Protein AF-A0A6N3IZ40-F1 (afdb_monomer)

pLDDT: mean 94.8, std 5.26, range [60.81, 98.62]

Sequence (106 aa):
AELGMPERMVWRQPFPGPGLAIRIIGDVTAERLEILRKADFVLQDEIRNAGLYRELWQSFAVLPAIHSVGVMGDARTYAYPVVIRAVTSDDAMTADWARLPYDLLE

Radius of gyration: 15.95 Å; Cα contacts (8 Å, |Δi|>4): 131; chains: 1; bounding box: 40×36×38 Å

Mean predicted aligned error: 3.82 Å

Structure (mmCIF, N/CA/C/O backbone):
data_AF-A0A6N3IZ40-F1
#
_entry.id   AF-A0A6N3IZ40-F1
#
loop_
_atom_site.group_PDB
_atom_site.id
_atom_site.type_symbol
_atom_site.label_atom_id
_atom_site.label_alt_id
_atom_site.label_comp_id
_atom_site.label_asym_id
_atom_site.label_entity_id
_atom_site.label_seq_id
_atom_site.pdbx_PDB_ins_code
_atom_site.Cartn_x
_atom_site.Cartn_y
_atom_site.Cartn_z
_atom_site.occupancy
_atom_site.B_iso_or_equiv
_atom_site.auth_seq_id
_atom_site.auth_comp_id
_atom_site.auth_asym_id
_atom_site.auth_atom_id
_atom_site.pdbx_PDB_model_num
ATOM 1 N N . ALA A 1 1 ? -23.040 9.979 9.441 1.00 60.81 1 ALA A N 1
ATOM 2 C CA . ALA A 1 1 ? -24.199 9.658 8.577 1.00 60.81 1 ALA A CA 1
ATOM 3 C C . ALA A 1 1 ? -25.182 10.828 8.434 1.00 60.81 1 ALA A C 1
ATOM 5 O O . ALA A 1 1 ? -25.958 10.831 7.491 1.00 60.81 1 ALA A O 1
ATOM 6 N N . GLU A 1 2 ? -25.119 11.844 9.303 1.00 78.88 2 GLU A N 1
ATOM 7 C CA . GLU A 1 2 ? -26.063 12.976 9.335 1.00 78.88 2 GLU A CA 1
ATOM 8 C C . GLU A 1 2 ? -26.094 13.833 8.057 1.00 78.88 2 GLU A C 1
ATOM 10 O O . GLU A 1 2 ? -27.138 14.366 7.706 1.00 78.88 2 GLU A O 1
ATOM 15 N N . LEU A 1 3 ? -24.979 13.916 7.321 1.00 90.12 3 LEU A N 1
ATOM 16 C CA . LEU A 1 3 ? -24.881 14.667 6.059 1.00 90.12 3 LEU A CA 1
ATOM 17 C C . LEU A 1 3 ? -25.093 13.800 4.801 1.00 90.12 3 LEU A C 1
ATOM 19 O O . LEU A 1 3 ? -24.754 14.224 3.701 1.00 90.12 3 LEU A O 1
ATOM 23 N N . GLY A 1 4 ? -25.571 12.557 4.942 1.00 91.88 4 GLY A N 1
ATOM 24 C CA . GLY A 1 4 ? -25.809 11.654 3.803 1.00 91.88 4 GLY A CA 1
ATOM 25 C C . GLY A 1 4 ? -24.546 11.185 3.065 1.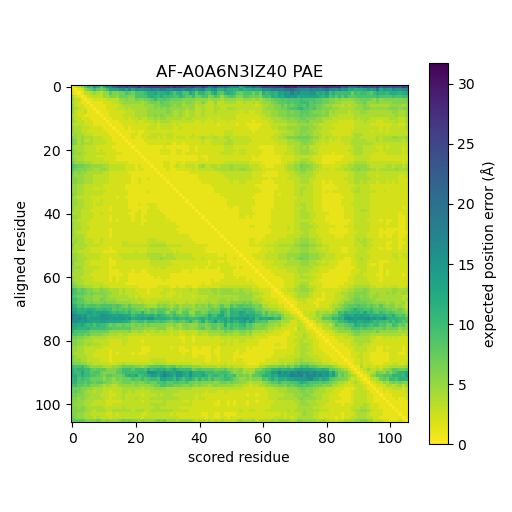00 91.88 4 GLY A C 1
ATOM 26 O O . GLY A 1 4 ? -24.635 10.630 1.972 1.00 91.88 4 GLY A O 1
ATOM 27 N N . MET A 1 5 ? -23.356 11.395 3.638 1.00 93.62 5 MET A N 1
ATOM 28 C CA . MET A 1 5 ? -22.105 10.950 3.026 1.00 93.62 5 MET A CA 1
ATOM 29 C C . MET A 1 5 ? -21.966 9.419 3.064 1.00 93.62 5 MET A C 1
ATOM 31 O O . MET A 1 5 ? -22.177 8.821 4.124 1.00 93.62 5 MET A O 1
ATOM 35 N N . PRO A 1 6 ? -21.528 8.788 1.957 1.00 91.81 6 PRO A N 1
ATOM 36 C CA . PRO A 1 6 ? -21.152 7.381 1.926 1.00 91.81 6 PRO A CA 1
ATOM 37 C C . PRO A 1 6 ? -20.173 7.007 3.040 1.00 91.81 6 PRO A C 1
ATOM 39 O O . PRO A 1 6 ? -19.117 7.627 3.189 1.00 91.81 6 PRO A O 1
ATOM 42 N N . GLU A 1 7 ? -20.490 5.939 3.767 1.00 89.50 7 GLU A N 1
ATOM 43 C CA . GLU A 1 7 ? -19.710 5.458 4.911 1.00 89.50 7 GLU A CA 1
ATOM 44 C C . GLU A 1 7 ? -18.231 5.236 4.563 1.00 89.50 7 GLU A C 1
ATOM 46 O O . GLU A 1 7 ? -17.342 5.687 5.283 1.00 89.50 7 GLU A O 1
ATOM 51 N N . ARG A 1 8 ? -17.962 4.650 3.390 1.00 88.00 8 ARG A N 1
ATOM 52 C CA . ARG A 1 8 ? -16.603 4.411 2.877 1.00 88.00 8 ARG A CA 1
ATOM 53 C C . ARG A 1 8 ? -15.742 5.670 2.734 1.00 88.00 8 ARG A C 1
ATOM 55 O O . ARG A 1 8 ? -14.521 5.564 2.711 1.00 88.00 8 ARG A O 1
ATOM 62 N N . MET A 1 9 ? -16.359 6.843 2.571 1.00 89.62 9 MET A N 1
ATOM 63 C CA . MET A 1 9 ? -15.631 8.114 2.507 1.00 89.62 9 MET A CA 1
ATOM 64 C C . MET A 1 9 ? -15.380 8.681 3.897 1.00 89.62 9 MET A C 1
ATOM 66 O O . MET A 1 9 ? -14.299 9.208 4.137 1.00 89.62 9 MET A O 1
ATOM 70 N N . VAL A 1 10 ? -16.354 8.548 4.800 1.00 91.88 10 VAL A N 1
ATOM 71 C CA . VAL A 1 10 ? -16.236 9.004 6.193 1.00 91.88 10 VAL A CA 1
ATOM 72 C C . VAL A 1 10 ? -15.127 8.240 6.916 1.00 91.88 10 VAL A C 1
ATOM 74 O O . VAL A 1 10 ? -14.315 8.850 7.600 1.00 91.88 10 VAL A O 1
ATOM 77 N N . TRP A 1 11 ? -15.050 6.925 6.708 1.00 91.06 11 TRP A N 1
ATOM 78 C CA . TRP A 1 11 ? -14.058 6.048 7.338 1.00 91.06 11 TRP A CA 1
ATOM 79 C C . TRP A 1 11 ? -12.856 5.744 6.446 1.00 91.06 11 TRP A C 1
ATOM 81 O O . TRP A 1 11 ? -12.196 4.720 6.612 1.00 91.06 11 TRP A O 1
ATOM 91 N N . ARG A 1 12 ? -12.578 6.581 5.442 1.00 94.38 12 ARG A N 1
ATOM 92 C CA . ARG A 1 12 ? -11.430 6.341 4.569 1.00 94.38 12 ARG A CA 1
ATOM 93 C C . ARG A 1 12 ? -10.134 6.503 5.366 1.00 94.38 12 ARG A C 1
ATOM 95 O O . ARG A 1 12 ? -9.965 7.511 6.046 1.00 94.38 12 ARG A O 1
ATOM 102 N N . GLN A 1 13 ? -9.203 5.559 5.214 1.00 95.75 13 GLN A N 1
ATOM 103 C CA . GLN A 1 13 ? -7.863 5.692 5.782 1.00 95.75 13 GLN A CA 1
ATOM 104 C C . GLN A 1 13 ? -7.191 6.986 5.275 1.00 95.75 13 GLN A C 1
ATOM 106 O O . GLN A 1 13 ? -7.434 7.398 4.129 1.00 95.75 13 GLN A O 1
ATOM 111 N N . PRO A 1 14 ? -6.344 7.641 6.090 1.00 94.38 14 PRO A N 1
ATOM 112 C CA . PRO A 1 14 ? -5.644 8.850 5.678 1.00 94.38 14 PRO A CA 1
ATOM 113 C C . PRO A 1 14 ? -4.824 8.615 4.406 1.00 94.38 14 PRO A C 1
ATOM 115 O O . PRO A 1 14 ? -4.085 7.633 4.296 1.00 94.38 14 PRO A O 1
ATOM 118 N N . PHE A 1 15 ? -4.928 9.542 3.454 1.00 96.25 15 PHE A N 1
ATOM 119 C CA . PHE A 1 15 ? -4.184 9.499 2.198 1.00 96.25 15 PHE A CA 1
ATOM 120 C C . PHE A 1 15 ? -3.310 10.756 2.070 1.00 96.25 15 PHE A C 1
ATOM 122 O O . PHE A 1 15 ? -3.817 11.860 2.277 1.00 96.25 15 PHE A O 1
ATOM 129 N N . PRO A 1 16 ? -2.008 10.618 1.766 1.00 95.69 16 PRO A N 1
ATOM 130 C CA . PRO A 1 16 ? -1.068 11.737 1.763 1.00 95.69 16 PRO A CA 1
ATOM 131 C C . PRO A 1 16 ? -1.354 12.727 0.625 1.00 95.69 16 PRO A C 1
ATOM 133 O O . PRO A 1 16 ? -1.785 12.328 -0.453 1.00 95.69 16 PRO A O 1
ATOM 136 N N . GLY A 1 17 ? -1.036 14.011 0.832 1.00 97.3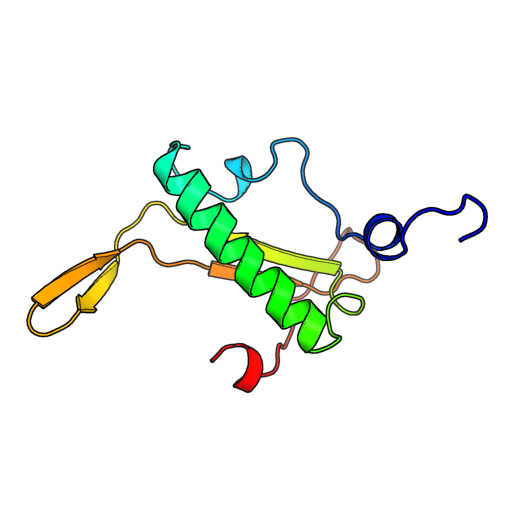1 17 GLY A N 1
ATOM 137 C CA . GLY A 1 17 ? -1.230 15.072 -0.169 1.00 97.31 17 GLY A CA 1
ATOM 138 C C . GLY A 1 17 ? -0.546 14.795 -1.521 1.00 97.31 17 GLY A C 1
ATOM 139 O O . GLY A 1 17 ? -1.220 14.839 -2.546 1.00 97.31 17 GLY A O 1
ATOM 140 N N . PRO A 1 18 ? 0.750 14.419 -1.552 1.00 96.75 18 PRO A N 1
ATOM 141 C CA . PRO A 1 18 ? 1.432 13.994 -2.784 1.00 96.75 18 PRO A CA 1
ATOM 142 C C . PRO A 1 18 ? 0.936 12.657 -3.374 1.00 96.75 18 PRO A C 1
ATOM 144 O O . PRO A 1 18 ? 1.399 12.223 -4.430 1.00 96.75 18 PRO A O 1
ATOM 147 N N . GLY A 1 19 ? 0.029 11.968 -2.683 1.00 96.88 19 GLY A N 1
ATOM 148 C CA . GLY A 1 19 ? -0.581 10.718 -3.110 1.00 96.88 19 GLY A CA 1
ATOM 149 C C . GLY A 1 19 ? 0.400 9.569 -3.317 1.00 96.88 19 GLY A C 1
ATOM 150 O O . GLY A 1 19 ? 1.267 9.307 -2.484 1.00 96.88 19 GLY A O 1
ATOM 151 N N . LEU A 1 20 ? 0.244 8.855 -4.435 1.00 97.56 20 LEU A N 1
ATOM 152 C CA . LEU A 1 20 ? 1.049 7.670 -4.751 1.00 97.56 20 LEU A CA 1
ATOM 153 C C . LEU A 1 20 ? 2.531 7.989 -4.991 1.00 97.56 20 LEU A C 1
ATOM 155 O O . LEU A 1 20 ? 3.358 7.089 -4.887 1.00 97.56 20 LEU A O 1
ATOM 159 N N . ALA A 1 21 ? 2.884 9.247 -5.275 1.00 97.75 21 ALA A N 1
ATOM 160 C CA . ALA A 1 21 ? 4.260 9.633 -5.578 1.00 97.75 21 ALA A CA 1
ATOM 161 C C . ALA A 1 21 ? 5.223 9.299 -4.428 1.00 97.75 21 ALA A C 1
ATOM 163 O O . ALA A 1 21 ? 6.305 8.778 -4.668 1.00 97.75 21 ALA A O 1
ATOM 164 N N . ILE A 1 22 ? 4.805 9.507 -3.173 1.00 97.62 22 ILE A N 1
ATOM 165 C CA . ILE A 1 22 ? 5.639 9.205 -1.994 1.00 97.62 22 ILE A CA 1
ATOM 166 C C . ILE A 1 22 ? 5.665 7.716 -1.622 1.00 97.62 22 ILE A C 1
ATOM 168 O O . ILE A 1 22 ? 6.345 7.322 -0.679 1.00 97.62 22 ILE A O 1
ATOM 172 N N . ARG A 1 23 ? 4.890 6.888 -2.326 1.00 98.44 23 ARG A N 1
ATOM 173 C CA . ARG A 1 23 ? 4.857 5.430 -2.163 1.00 98.44 23 ARG A CA 1
ATOM 174 C C . ARG A 1 23 ? 5.701 4.721 -3.229 1.00 98.44 23 ARG A C 1
ATOM 176 O O . ARG A 1 23 ? 5.743 3.495 -3.251 1.00 98.44 23 ARG A O 1
ATOM 183 N N . ILE A 1 24 ? 6.377 5.470 -4.100 1.00 98.50 24 ILE A N 1
ATOM 184 C CA . ILE A 1 24 ? 7.381 4.952 -5.030 1.00 98.50 24 ILE A CA 1
ATOM 185 C C . ILE A 1 24 ? 8.755 5.312 -4.467 1.00 98.50 24 ILE A C 1
ATOM 187 O O . ILE A 1 24 ? 9.035 6.482 -4.216 1.00 98.50 24 ILE A O 1
ATOM 191 N N . ILE A 1 25 ? 9.616 4.314 -4.262 1.00 98.00 25 ILE A N 1
ATOM 192 C CA . ILE A 1 25 ? 10.997 4.552 -3.825 1.00 98.00 25 ILE A CA 1
ATOM 193 C C . ILE A 1 25 ? 11.881 4.610 -5.066 1.00 98.00 25 ILE A C 1
ATOM 195 O O . ILE A 1 25 ? 12.277 3.573 -5.595 1.00 98.00 25 ILE A O 1
ATOM 199 N N . GLY A 1 26 ? 12.142 5.826 -5.544 1.00 96.31 26 GLY A N 1
ATOM 200 C CA . GLY A 1 26 ? 12.870 6.116 -6.781 1.00 96.31 26 GLY A CA 1
ATOM 201 C C . GLY A 1 26 ? 12.077 7.057 -7.688 1.00 96.31 26 GLY A C 1
ATOM 202 O O . GLY A 1 26 ? 11.138 7.712 -7.238 1.00 96.31 26 GLY A O 1
ATOM 203 N N . ASP A 1 27 ? 12.439 7.115 -8.972 1.00 97.31 27 ASP A N 1
ATOM 204 C CA . ASP A 1 27 ? 11.774 8.020 -9.916 1.00 97.31 27 ASP A CA 1
ATOM 205 C C . ASP A 1 27 ? 10.295 7.675 -10.111 1.00 97.31 27 ASP A C 1
ATOM 207 O O . ASP A 1 27 ? 9.923 6.518 -10.350 1.00 97.31 27 ASP A O 1
ATOM 211 N N . VAL A 1 28 ? 9.460 8.710 -10.071 1.00 98.19 28 VAL A N 1
ATOM 212 C CA . VAL A 1 28 ? 8.021 8.612 -10.310 1.00 98.19 28 VAL A CA 1
ATOM 213 C C . VAL A 1 28 ? 7.766 8.667 -11.814 1.00 98.19 28 VAL A C 1
ATOM 215 O O . VAL A 1 28 ? 7.886 9.717 -12.441 1.00 98.19 28 VAL A O 1
ATOM 218 N N . THR A 1 29 ? 7.386 7.530 -12.395 1.00 98.38 29 THR A N 1
ATOM 219 C CA . THR A 1 29 ? 7.004 7.417 -13.810 1.00 98.38 29 THR A CA 1
ATOM 220 C C . THR A 1 29 ? 5.537 7.014 -13.943 1.00 98.38 29 THR A C 1
ATOM 222 O O . THR A 1 29 ? 4.954 6.433 -13.024 1.00 98.38 29 THR A O 1
ATOM 225 N N . ALA A 1 30 ? 4.924 7.297 -15.097 1.00 98.31 30 ALA A N 1
ATOM 226 C CA . ALA A 1 30 ? 3.538 6.907 -15.371 1.00 98.31 30 ALA A CA 1
ATOM 227 C C . ALA A 1 30 ? 3.327 5.385 -15.260 1.00 98.31 30 ALA A C 1
ATOM 229 O O . ALA A 1 30 ? 2.333 4.937 -14.694 1.00 98.31 30 ALA A O 1
ATOM 230 N N . GLU A 1 31 ? 4.298 4.602 -15.733 1.00 97.69 31 GLU A N 1
ATOM 231 C CA . GLU A 1 31 ? 4.302 3.140 -15.638 1.00 97.69 31 GLU A CA 1
ATOM 232 C C . GLU A 1 31 ? 4.295 2.662 -14.180 1.00 97.69 31 GLU A C 1
ATOM 234 O O . GLU A 1 31 ? 3.430 1.883 -13.780 1.00 97.69 31 GLU A O 1
ATOM 239 N N . ARG A 1 32 ? 5.212 3.176 -13.352 1.00 98.19 32 ARG A N 1
ATOM 240 C CA . ARG A 1 32 ? 5.304 2.808 -11.931 1.00 98.19 32 ARG A CA 1
ATOM 241 C C . ARG A 1 32 ? 4.063 3.222 -11.150 1.00 98.19 32 ARG A C 1
ATOM 243 O O . ARG A 1 32 ? 3.607 2.477 -10.288 1.00 98.19 32 ARG A O 1
ATOM 250 N N . LEU A 1 33 ? 3.485 4.379 -11.475 1.00 98.38 33 LEU A N 1
ATOM 251 C CA . LEU A 1 33 ? 2.216 4.819 -10.897 1.00 98.38 33 LEU A CA 1
ATOM 252 C C . LEU A 1 33 ? 1.068 3.873 -11.250 1.00 98.38 33 LEU A C 1
ATOM 254 O O . LEU A 1 33 ? 0.221 3.621 -10.399 1.00 98.38 33 LEU A O 1
ATOM 258 N N . GLU A 1 34 ? 1.026 3.355 -12.477 1.00 98.31 34 GLU A N 1
ATOM 259 C CA . GLU A 1 34 ? -0.002 2.403 -12.898 1.00 98.31 34 GLU A CA 1
ATOM 260 C C . GLU A 1 34 ? 0.142 1.051 -12.198 1.00 98.31 34 GLU A C 1
ATOM 262 O O . GLU A 1 34 ? -0.844 0.519 -11.689 1.00 98.31 34 GLU A O 1
ATOM 267 N N . ILE A 1 35 ? 1.368 0.531 -12.094 1.00 98.00 35 ILE A N 1
ATOM 268 C CA . ILE A 1 35 ? 1.660 -0.700 -11.345 1.00 98.00 35 ILE A CA 1
ATOM 269 C C . ILE A 1 35 ? 1.2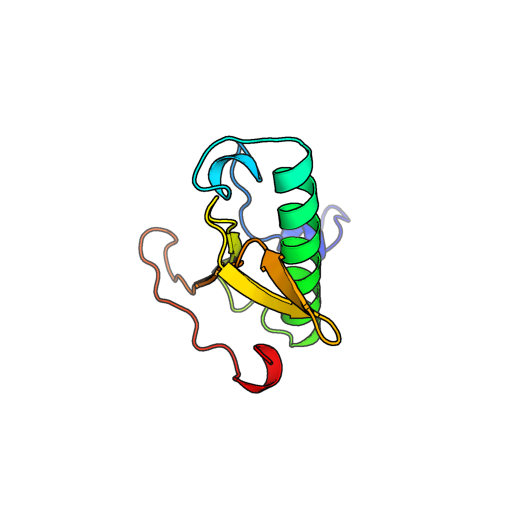32 -0.541 -9.885 1.00 98.00 35 ILE A C 1
ATOM 271 O O . ILE A 1 35 ? 0.462 -1.348 -9.364 1.00 98.00 35 ILE A O 1
ATOM 275 N N . LEU A 1 36 ? 1.683 0.535 -9.236 1.00 98.50 36 LEU A N 1
ATOM 276 C CA . LEU A 1 36 ? 1.377 0.791 -7.836 1.00 98.50 36 LEU A CA 1
ATOM 277 C C . LEU A 1 36 ? -0.125 0.994 -7.603 1.00 98.50 36 LEU A C 1
ATOM 279 O O . LEU A 1 36 ? -0.654 0.496 -6.617 1.00 98.50 36 LEU A O 1
ATOM 283 N N . ARG A 1 37 ? -0.831 1.686 -8.506 1.00 98.56 37 ARG A N 1
ATOM 284 C CA . ARG A 1 37 ? -2.283 1.889 -8.402 1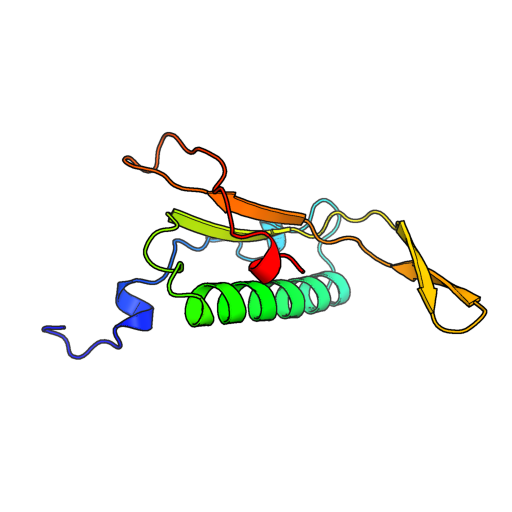.00 98.56 37 ARG A CA 1
ATOM 285 C C . ARG A 1 37 ? -3.045 0.567 -8.430 1.00 98.56 37 ARG A C 1
ATOM 287 O O . ARG A 1 37 ? -3.972 0.401 -7.644 1.00 98.56 37 ARG A O 1
ATOM 294 N N . LYS A 1 38 ? -2.655 -0.364 -9.306 1.00 98.56 38 LYS A N 1
ATOM 295 C CA . LYS A 1 38 ? -3.261 -1.703 -9.370 1.00 98.56 38 LYS A CA 1
ATOM 296 C C . LYS A 1 38 ? -2.975 -2.508 -8.106 1.00 98.56 38 LYS A C 1
ATOM 298 O O . LYS A 1 38 ? -3.897 -3.087 -7.545 1.00 98.56 38 LYS A O 1
ATOM 303 N N . ALA A 1 39 ? -1.727 -2.500 -7.640 1.00 98.38 39 ALA A N 1
ATOM 304 C CA . ALA A 1 39 ? -1.344 -3.209 -6.423 1.00 98.38 39 ALA A CA 1
ATOM 305 C C . ALA A 1 39 ? -2.068 -2.661 -5.180 1.00 98.38 39 ALA A C 1
ATOM 307 O O . ALA A 1 39 ? -2.595 -3.432 -4.382 1.00 98.38 39 ALA A O 1
ATOM 308 N N . ASP A 1 40 ? -2.145 -1.332 -5.040 1.00 98.31 40 ASP A N 1
ATOM 309 C CA . ASP A 1 40 ? -2.867 -0.684 -3.941 1.00 98.31 40 ASP A CA 1
ATOM 310 C C . ASP A 1 40 ? -4.364 -1.004 -4.019 1.00 98.31 40 ASP A C 1
ATOM 312 O O . ASP A 1 40 ? -4.965 -1.302 -2.997 1.00 98.31 40 ASP A O 1
ATOM 316 N N . PHE A 1 41 ? -4.961 -1.021 -5.217 1.00 98.25 41 PHE A N 1
ATOM 317 C CA . PHE A 1 41 ? -6.363 -1.407 -5.389 1.00 98.25 41 PHE A CA 1
ATOM 318 C C . PHE A 1 41 ? -6.643 -2.823 -4.874 1.00 98.25 41 PHE A C 1
ATOM 320 O O . PHE A 1 41 ? -7.557 -2.979 -4.069 1.00 98.25 41 PHE A O 1
ATOM 327 N N . VAL A 1 42 ? -5.843 -3.818 -5.280 1.00 98.44 42 VAL A N 1
ATOM 328 C CA . VAL A 1 42 ? -6.008 -5.215 -4.835 1.00 98.44 42 VAL A CA 1
ATOM 329 C C . VAL A 1 42 ? -5.883 -5.313 -3.318 1.00 98.44 42 VAL A C 1
ATOM 331 O O . VAL A 1 42 ? -6.804 -5.783 -2.663 1.00 98.44 42 VAL A O 1
ATOM 334 N N . LEU A 1 43 ? -4.805 -4.775 -2.738 1.00 98.31 43 LEU A N 1
ATOM 335 C CA . LEU A 1 43 ? -4.613 -4.787 -1.286 1.00 98.31 43 LEU A CA 1
ATOM 336 C C . LEU A 1 43 ? -5.804 -4.159 -0.549 1.00 98.31 43 LEU A C 1
ATOM 338 O O . LEU A 1 43 ? -6.273 -4.674 0.460 1.00 98.31 43 LEU A O 1
ATOM 342 N N . GLN A 1 44 ? -6.279 -3.015 -1.034 1.00 97.62 44 GLN A N 1
ATOM 343 C CA . GLN A 1 44 ? -7.387 -2.296 -0.421 1.00 97.62 44 GLN A CA 1
ATOM 344 C C . GLN A 1 44 ? -8.718 -3.044 -0.538 1.00 97.62 44 GLN A C 1
ATOM 346 O O . GLN A 1 44 ? -9.568 -2.884 0.339 1.00 97.62 44 GLN A O 1
ATOM 351 N N . ASP A 1 45 ? -8.929 -3.799 -1.612 1.00 97.75 45 ASP A N 1
ATOM 352 C CA . ASP A 1 45 ? -10.121 -4.625 -1.792 1.00 97.75 45 ASP A CA 1
ATOM 353 C C . ASP A 1 45 ? -10.094 -5.829 -0.844 1.00 97.75 45 ASP A C 1
ATOM 355 O O . ASP A 1 45 ? -11.007 -5.986 -0.036 1.00 97.75 45 ASP A O 1
ATOM 359 N N . GLU A 1 46 ? -8.985 -6.571 -0.813 1.00 98.38 46 GLU A N 1
ATOM 360 C CA . GLU A 1 46 ? -8.829 -7.748 0.049 1.00 98.38 46 GLU A CA 1
ATOM 361 C C . GLU A 1 46 ? -8.929 -7.403 1.540 1.00 98.38 46 GLU A C 1
ATOM 363 O O . GLU A 1 46 ? -9.637 -8.061 2.300 1.00 98.38 46 GLU A O 1
ATOM 368 N N . ILE A 1 47 ? -8.324 -6.293 1.974 1.00 98.12 47 ILE A N 1
ATOM 369 C CA . ILE A 1 47 ? -8.434 -5.813 3.363 1.00 98.12 47 ILE A CA 1
ATOM 370 C C . ILE A 1 47 ? -9.884 -5.463 3.738 1.00 98.12 47 ILE A C 1
ATOM 372 O O . ILE A 1 47 ? -10.282 -5.620 4.897 1.00 98.12 47 ILE A O 1
ATOM 376 N N . ARG A 1 48 ? -10.691 -4.972 2.787 1.00 96.56 48 ARG A N 1
ATOM 377 C CA . ARG A 1 48 ? -12.120 -4.704 3.022 1.00 96.56 48 ARG A CA 1
ATOM 378 C C . ARG A 1 48 ? -12.929 -5.990 3.050 1.00 96.56 48 ARG A C 1
ATOM 380 O O . ARG A 1 48 ? -13.767 -6.126 3.938 1.00 96.56 48 ARG A O 1
ATOM 387 N N . ASN A 1 49 ? -12.656 -6.915 2.136 1.00 97.19 49 ASN A N 1
ATOM 388 C CA . ASN A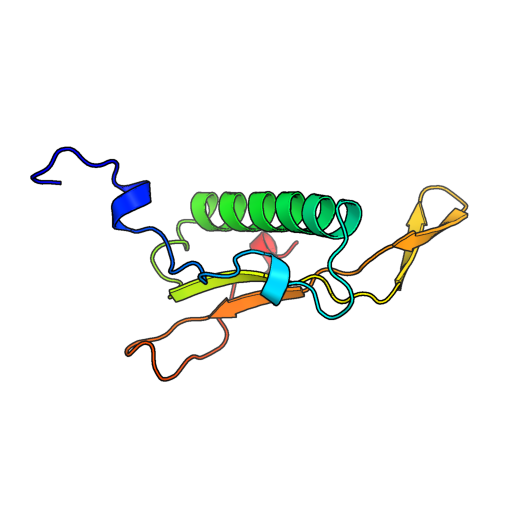 1 49 ? -13.316 -8.217 2.074 1.00 97.19 49 ASN A CA 1
ATOM 389 C C . ASN A 1 49 ? -13.043 -9.041 3.344 1.00 97.19 49 ASN A C 1
ATOM 391 O O . ASN A 1 49 ? -13.948 -9.692 3.859 1.00 97.19 49 ASN A O 1
ATOM 395 N N . ALA A 1 50 ? -11.843 -8.915 3.917 1.00 97.44 50 ALA A N 1
ATOM 396 C CA . ALA A 1 50 ? -11.467 -9.509 5.198 1.00 97.44 50 ALA A CA 1
ATOM 397 C C . ALA A 1 50 ? -12.051 -8.789 6.432 1.00 97.44 50 ALA A C 1
ATOM 399 O O . ALA A 1 50 ? -11.833 -9.228 7.557 1.00 97.44 50 ALA A O 1
ATOM 400 N N . GLY A 1 51 ? -12.752 -7.661 6.261 1.00 96.56 51 GLY A N 1
ATOM 401 C CA . GLY A 1 51 ? -13.321 -6.875 7.364 1.00 96.56 51 GLY A CA 1
ATOM 402 C C . GLY A 1 51 ? -12.313 -6.039 8.168 1.00 96.56 51 GLY A C 1
ATOM 403 O O . GLY A 1 51 ? -12.720 -5.272 9.038 1.00 96.56 51 GLY A O 1
ATOM 404 N N . LEU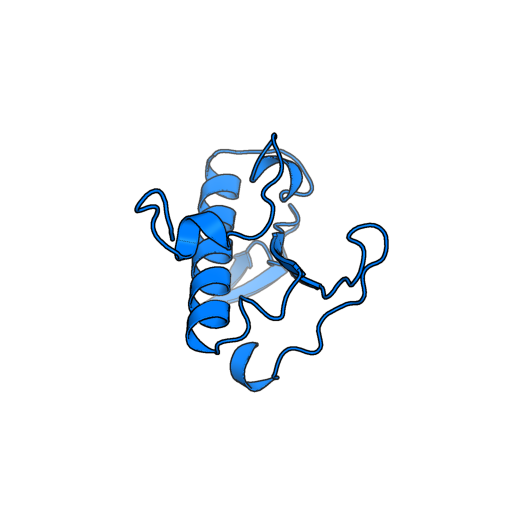 A 1 52 ? -11.019 -6.095 7.840 1.00 97.12 52 LEU A N 1
ATOM 405 C CA . LEU A 1 52 ? -9.935 -5.480 8.621 1.00 97.12 52 LEU A CA 1
ATOM 406 C C . LEU A 1 52 ? -9.753 -3.976 8.370 1.00 97.12 52 LEU A C 1
ATOM 408 O O . LEU A 1 52 ? -9.008 -3.302 9.081 1.00 97.12 52 LEU A O 1
ATOM 412 N N . TYR A 1 53 ? -10.419 -3.412 7.360 1.00 96.19 53 TYR A N 1
ATOM 413 C CA . TYR A 1 53 ? -10.192 -2.027 6.929 1.00 96.19 53 TYR A CA 1
ATOM 414 C C . TYR A 1 53 ? -10.363 -0.977 8.038 1.00 96.19 53 TYR A C 1
ATOM 416 O O . TYR A 1 53 ? -9.665 0.038 8.023 1.00 96.19 53 TYR A O 1
ATOM 424 N N . ARG A 1 54 ? -11.285 -1.213 8.983 1.00 93.88 54 ARG A N 1
ATOM 425 C CA . ARG A 1 54 ? -11.549 -0.316 10.122 1.00 93.88 54 ARG A CA 1
ATOM 426 C C . ARG A 1 54 ? -10.638 -0.564 11.323 1.00 93.88 54 ARG A C 1
ATOM 428 O O . ARG A 1 54 ? -10.540 0.312 12.174 1.00 93.88 54 ARG A O 1
ATOM 435 N N . GLU A 1 55 ? -10.025 -1.739 11.402 1.00 94.00 55 GLU A N 1
ATOM 436 C CA . GLU A 1 55 ? -9.090 -2.105 12.472 1.00 94.00 55 GLU A CA 1
ATOM 437 C C . GLU A 1 55 ? -7.693 -1.541 12.199 1.00 94.00 55 GLU A C 1
ATOM 439 O O . GLU A 1 55 ? -6.945 -1.205 13.113 1.00 94.00 55 GLU A O 1
ATOM 444 N N . LEU A 1 56 ? -7.346 -1.406 10.919 1.00 96.12 56 LEU A N 1
ATOM 445 C CA . LEU A 1 56 ? -6.081 -0.834 10.489 1.00 96.12 56 LEU A CA 1
ATOM 446 C C . LEU A 1 56 ? -6.158 0.688 10.445 1.00 96.12 56 LEU A C 1
ATOM 448 O O . LEU A 1 56 ? -7.062 1.269 9.843 1.00 96.12 56 LEU A O 1
ATOM 452 N N . TRP A 1 57 ? -5.127 1.332 10.987 1.00 95.56 57 TRP A N 1
ATOM 453 C CA . TRP A 1 57 ? -4.941 2.770 10.834 1.00 95.56 57 TRP A CA 1
ATOM 454 C C . TRP A 1 57 ? -4.640 3.123 9.374 1.00 95.56 57 TRP A C 1
ATOM 456 O O . TRP A 1 57 ? -5.267 4.000 8.776 1.00 95.56 57 TRP A O 1
ATOM 466 N N . GLN A 1 58 ? -3.680 2.409 8.784 1.00 96.62 58 GLN A N 1
ATOM 467 C CA . GLN A 1 58 ? -3.327 2.532 7.376 1.00 96.62 58 GLN A CA 1
ATOM 468 C C . GLN A 1 58 ? -2.880 1.189 6.814 1.00 96.62 58 GLN A C 1
ATOM 470 O O . GLN A 1 58 ? -2.171 0.423 7.461 1.00 96.62 58 GLN A O 1
ATOM 475 N N . SER A 1 59 ? -3.249 0.955 5.563 1.00 98.00 59 SER A N 1
ATOM 476 C CA . SER A 1 59 ? -2.828 -0.167 4.735 1.00 98.00 59 SER A CA 1
ATOM 477 C C . SER A 1 59 ? -2.572 0.357 3.325 1.00 98.00 59 SER A C 1
ATOM 479 O O . SER A 1 59 ? -3.391 1.109 2.803 1.00 98.00 59 SER A O 1
ATOM 481 N N . PHE A 1 60 ? -1.419 0.063 2.730 1.00 98.31 60 PHE A N 1
ATOM 482 C CA . PHE A 1 60 ? -1.099 0.478 1.364 1.00 98.31 60 PHE A CA 1
ATOM 483 C C . PHE A 1 60 ? 0.088 -0.277 0.774 1.00 98.31 60 PHE A C 1
ATOM 485 O O . PHE A 1 60 ? 0.939 -0.801 1.494 1.00 98.31 60 PHE A O 1
ATOM 492 N N . ALA A 1 61 ? 0.157 -0.279 -0.553 1.00 98.56 61 ALA A N 1
ATOM 493 C CA . ALA A 1 61 ? 1.292 -0.783 -1.306 1.00 98.56 61 ALA A CA 1
ATOM 494 C C . ALA A 1 61 ? 2.395 0.284 -1.434 1.00 98.56 61 ALA A C 1
ATOM 496 O O . ALA A 1 61 ? 2.127 1.487 -1.510 1.00 98.56 61 ALA A O 1
ATOM 497 N N . VAL A 1 62 ? 3.648 -0.161 -1.487 1.00 98.62 62 VAL A N 1
ATOM 498 C CA . VAL A 1 62 ? 4.838 0.645 -1.790 1.00 98.62 62 VAL A CA 1
ATOM 499 C C . VAL A 1 62 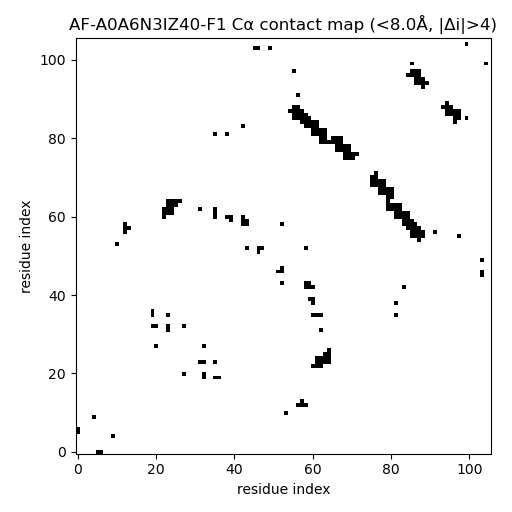? 5.620 -0.053 -2.898 1.00 98.62 62 VAL A C 1
ATOM 501 O O . VAL A 1 62 ? 5.822 -1.264 -2.848 1.00 98.62 62 VAL A O 1
ATOM 504 N N . LEU A 1 63 ? 6.071 0.709 -3.894 1.00 98.56 63 LEU A N 1
ATOM 505 C CA . LEU A 1 63 ? 6.805 0.194 -5.047 1.00 98.56 63 LEU A CA 1
ATOM 506 C C . LEU A 1 63 ? 8.273 0.647 -4.994 1.00 98.56 63 LEU A C 1
ATOM 508 O O . LEU A 1 63 ? 8.580 1.778 -5.385 1.00 98.56 63 LEU A O 1
ATOM 512 N N . PRO A 1 64 ? 9.203 -0.191 -4.518 1.00 98.00 64 PRO A N 1
ATOM 513 C CA . PRO A 1 64 ? 10.621 0.081 -4.683 1.00 98.00 64 PRO A CA 1
ATOM 514 C C . PRO A 1 64 ? 11.040 -0.063 -6.153 1.00 98.00 64 PRO A C 1
ATOM 516 O O . PRO A 1 64 ? 10.744 -1.067 -6.797 1.00 98.00 64 PRO A O 1
ATOM 519 N N . ALA A 1 65 ? 11.762 0.925 -6.689 1.00 94.75 65 ALA A N 1
ATOM 520 C CA . ALA A 1 65 ? 12.245 0.947 -8.073 1.00 94.75 65 ALA A CA 1
ATOM 521 C C . ALA A 1 65 ? 13.464 0.028 -8.301 1.00 94.75 65 ALA A C 1
ATOM 523 O O . ALA A 1 65 ? 14.459 0.422 -8.908 1.00 94.75 65 ALA A O 1
ATOM 524 N N . ILE A 1 66 ? 13.382 -1.203 -7.802 1.00 96.06 66 ILE A N 1
ATOM 525 C CA . ILE A 1 66 ? 14.355 -2.278 -7.995 1.00 96.06 66 ILE A CA 1
ATOM 526 C C . ILE A 1 66 ? 13.667 -3.439 -8.707 1.00 96.06 66 ILE A C 1
ATOM 528 O O . ILE A 1 66 ? 12.464 -3.630 -8.557 1.00 96.06 66 ILE A O 1
ATOM 532 N N . HIS A 1 67 ? 14.422 -4.227 -9.465 1.00 95.19 67 HIS A N 1
ATOM 533 C CA . HIS A 1 67 ? 13.887 -5.429 -10.096 1.00 95.19 67 HIS A CA 1
ATOM 534 C C . HIS A 1 67 ? 14.253 -6.668 -9.287 1.00 95.19 67 HIS A C 1
ATOM 536 O O . HIS A 1 67 ? 15.386 -6.806 -8.826 1.00 95.19 67 HIS A O 1
ATOM 542 N N . SER A 1 68 ? 13.295 -7.581 -9.169 1.00 94.94 68 SER A N 1
ATOM 543 C CA . SER A 1 68 ? 13.504 -8.944 -8.697 1.00 94.94 68 SER A CA 1
ATOM 544 C C . SER A 1 68 ? 13.313 -9.926 -9.850 1.00 94.94 68 SER A C 1
ATOM 546 O O . SER A 1 68 ? 12.603 -9.634 -10.817 1.00 94.94 68 SER A O 1
ATOM 548 N N . VAL A 1 69 ? 13.959 -11.087 -9.750 1.00 96.19 69 VAL A N 1
ATOM 549 C CA . VAL A 1 69 ? 13.818 -12.170 -10.727 1.00 96.19 69 VAL A CA 1
ATOM 550 C C . VAL A 1 69 ? 12.528 -12.932 -10.445 1.00 96.19 69 VAL A C 1
ATOM 552 O O . VAL A 1 69 ? 12.302 -13.385 -9.326 1.00 96.19 69 VAL A O 1
ATOM 555 N N . GLY A 1 70 ? 11.709 -13.093 -11.477 1.00 91.56 70 GLY A N 1
ATOM 556 C CA . GLY A 1 70 ? 10.547 -13.968 -11.504 1.00 91.56 70 GLY A CA 1
ATOM 557 C C . GLY A 1 70 ? 10.703 -15.075 -12.545 1.00 91.56 70 GLY A C 1
ATOM 558 O O . GLY A 1 70 ? 11.653 -15.102 -13.335 1.00 91.56 70 GLY A O 1
ATOM 559 N N . VAL A 1 71 ? 9.739 -15.990 -12.549 1.00 91.88 71 VAL A N 1
ATOM 560 C CA . VAL A 1 71 ? 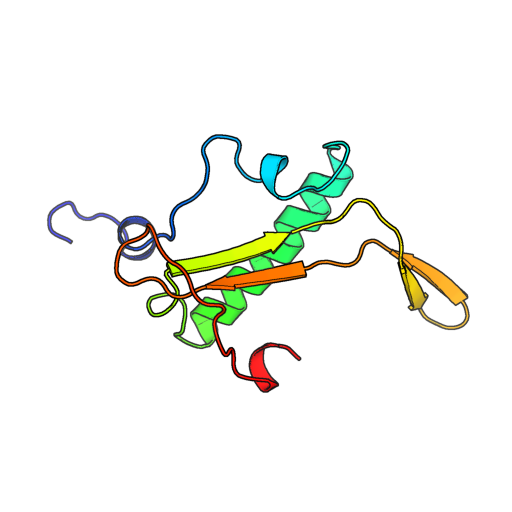9.597 -17.024 -13.576 1.00 91.88 71 VAL A CA 1
ATOM 561 C C . VAL A 1 71 ? 8.209 -16.878 -14.179 1.00 91.88 71 VAL A C 1
ATOM 563 O O . VAL A 1 71 ? 7.217 -16.859 -13.453 1.00 91.88 71 VAL A O 1
ATOM 566 N N . MET A 1 72 ? 8.135 -16.741 -15.500 1.00 87.12 72 MET A N 1
ATOM 567 C CA . MET A 1 72 ? 6.871 -16.710 -16.235 1.00 87.12 72 MET A CA 1
ATOM 568 C C . MET A 1 72 ? 6.983 -17.679 -17.413 1.00 87.12 72 MET A C 1
ATOM 5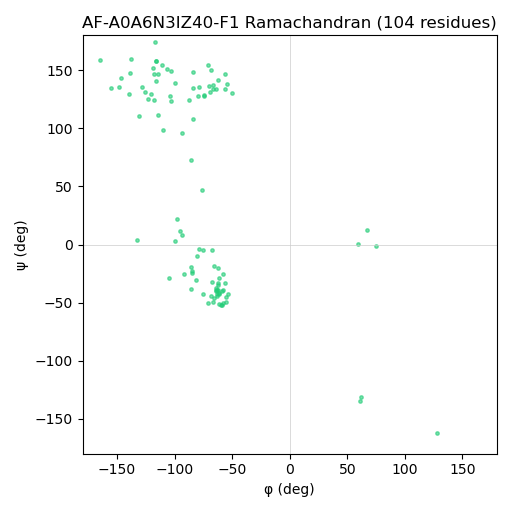70 O O . MET A 1 72 ? 7.760 -17.447 -18.341 1.00 87.12 72 MET A O 1
ATOM 574 N N . GLY A 1 73 ? 6.242 -18.789 -17.349 1.00 89.50 73 GLY A N 1
ATOM 575 C CA . GLY A 1 73 ? 6.453 -19.929 -18.245 1.00 89.50 73 GLY A CA 1
ATOM 576 C C . GLY A 1 73 ? 7.856 -20.517 -18.061 1.00 89.50 73 GLY A C 1
ATOM 577 O O . GLY A 1 73 ? 8.298 -20.706 -16.931 1.00 89.50 73 GLY A O 1
ATOM 578 N N . ASP A 1 74 ? 8.573 -20.732 -19.165 1.00 91.25 74 ASP A N 1
ATOM 579 C CA . ASP A 1 74 ? 9.933 -21.298 -19.161 1.00 91.25 74 ASP A CA 1
ATOM 580 C C . ASP A 1 74 ? 11.049 -20.230 -19.151 1.00 91.25 74 ASP A C 1
ATOM 582 O O . ASP A 1 74 ? 12.229 -20.544 -19.325 1.00 91.25 74 ASP A O 1
ATOM 586 N N . ALA A 1 75 ? 10.702 -18.949 -18.971 1.00 87.25 75 ALA A N 1
ATOM 587 C CA . ALA A 1 75 ? 11.643 -17.833 -19.043 1.00 87.25 75 ALA A CA 1
ATOM 588 C C . ALA A 1 75 ? 11.820 -17.107 -17.702 1.00 87.25 75 ALA A C 1
ATOM 590 O O . ALA A 1 75 ? 10.887 -16.939 -16.913 1.00 87.25 75 ALA A O 1
ATOM 591 N N . ARG A 1 76 ? 13.044 -16.605 -17.485 1.00 90.69 76 ARG A N 1
ATOM 592 C CA . ARG A 1 76 ? 13.343 -15.655 -16.407 1.00 90.69 76 ARG A CA 1
ATOM 593 C C . ARG A 1 76 ? 12.796 -14.283 -16.779 1.00 90.69 76 ARG A C 1
ATOM 595 O O . ARG A 1 76 ? 13.102 -13.769 -17.854 1.00 90.69 76 ARG A O 1
ATOM 602 N N . THR A 1 77 ? 12.040 -13.686 -15.872 1.00 92.06 77 THR A N 1
ATOM 603 C CA . THR A 1 77 ? 11.513 -12.326 -16.001 1.00 92.06 77 THR A CA 1
ATOM 604 C C . THR A 1 77 ? 12.086 -11.431 -14.913 1.00 92.06 77 THR A C 1
ATOM 606 O O . THR A 1 77 ? 12.552 -11.902 -13.878 1.00 92.06 77 THR A O 1
ATOM 609 N N . TYR A 1 78 ? 12.078 -10.125 -15.159 1.00 92.75 78 TYR A N 1
ATOM 610 C CA . TYR A 1 78 ? 12.426 -9.117 -14.166 1.00 92.75 78 TYR A CA 1
ATOM 611 C C . TYR A 1 78 ? 11.201 -8.246 -13.942 1.00 92.75 78 TYR A C 1
ATOM 613 O O . TYR A 1 78 ? 10.650 -7.699 -14.895 1.00 92.75 78 TYR A O 1
ATOM 621 N N . ALA A 1 79 ? 10.764 -8.142 -12.693 1.00 93.75 79 ALA A N 1
ATOM 622 C CA . ALA A 1 79 ? 9.586 -7.374 -12.317 1.00 93.75 79 ALA A CA 1
ATOM 623 C C . ALA A 1 79 ? 9.849 -6.580 -11.038 1.00 93.75 79 ALA A C 1
ATOM 625 O O . ALA A 1 79 ? 10.768 -6.887 -10.275 1.00 93.75 79 ALA A O 1
ATOM 626 N N . TYR A 1 80 ? 9.043 -5.548 -10.810 1.00 96.50 80 TYR A N 1
ATOM 627 C CA . TYR A 1 80 ? 9.098 -4.789 -9.569 1.00 96.50 80 TYR A CA 1
ATOM 628 C C . TYR A 1 80 ? 8.456 -5.596 -8.433 1.00 96.50 80 TYR A C 1
ATOM 630 O O . TYR A 1 80 ? 7.309 -6.027 -8.583 1.00 96.50 80 TYR A O 1
ATOM 638 N N . PRO A 1 81 ? 9.140 -5.790 -7.294 1.00 96.94 81 PRO A N 1
ATOM 639 C CA . PRO A 1 81 ? 8.477 -6.266 -6.095 1.00 96.94 81 PRO A CA 1
ATOM 640 C C . PRO A 1 81 ? 7.584 -5.155 -5.527 1.00 96.94 81 PRO A C 1
ATOM 642 O O . PRO A 1 81 ? 7.842 -3.966 -5.724 1.00 96.94 81 PRO A O 1
ATOM 645 N N . VAL A 1 82 ? 6.551 -5.543 -4.784 1.00 97.62 82 VAL A N 1
ATOM 646 C CA . VAL A 1 82 ? 5.687 -4.626 -4.031 1.00 97.62 82 VAL A CA 1
ATOM 647 C C . VAL A 1 82 ? 5.833 -4.934 -2.548 1.00 97.62 82 VAL A C 1
ATOM 649 O O . VAL A 1 82 ? 5.915 -6.092 -2.150 1.00 97.62 82 VAL A O 1
ATOM 652 N N . VAL A 1 83 ? 5.860 -3.890 -1.726 1.00 98.19 83 VAL A N 1
ATOM 653 C CA . VAL A 1 83 ? 5.844 -3.998 -0.268 1.00 98.19 83 VAL A CA 1
ATOM 654 C C . VAL A 1 83 ? 4.449 -3.646 0.231 1.00 98.19 83 VAL A C 1
ATOM 656 O O . VAL A 1 83 ? 3.928 -2.578 -0.089 1.00 98.19 83 VAL A O 1
ATOM 659 N N . ILE A 1 84 ? 3.859 -4.517 1.044 1.00 98.31 84 ILE A N 1
ATOM 660 C CA . ILE A 1 84 ? 2.623 -4.224 1.773 1.00 98.31 84 ILE A CA 1
ATOM 661 C C . ILE A 1 84 ? 3.000 -3.553 3.092 1.00 98.31 84 ILE A C 1
ATOM 663 O O . ILE A 1 84 ? 3.770 -4.096 3.883 1.00 98.31 84 ILE A O 1
ATOM 667 N N . ARG A 1 85 ? 2.447 -2.367 3.345 1.00 98.12 85 ARG A N 1
ATOM 668 C CA . ARG A 1 85 ? 2.556 -1.676 4.628 1.00 98.12 85 ARG A CA 1
ATOM 669 C C . ARG A 1 85 ? 1.181 -1.596 5.265 1.00 98.12 85 ARG A C 1
ATOM 671 O O . ARG A 1 85 ? 0.335 -0.850 4.787 1.00 98.12 85 ARG A O 1
ATOM 678 N N . ALA A 1 86 ? 0.990 -2.323 6.359 1.00 98.00 86 ALA A N 1
ATOM 679 C CA . ALA A 1 86 ? -0.210 -2.272 7.183 1.00 98.00 86 ALA A CA 1
ATOM 680 C C . ALA A 1 86 ? 0.179 -1.994 8.635 1.00 98.00 86 ALA A C 1
ATOM 682 O O . ALA A 1 86 ? 1.097 -2.623 9.166 1.00 98.00 86 ALA A O 1
ATOM 683 N N . VAL A 1 87 ? -0.491 -1.030 9.260 1.00 97.38 87 VAL A N 1
ATOM 684 C CA . VAL A 1 87 ? -0.192 -0.589 10.623 1.00 97.38 87 VAL A CA 1
ATOM 685 C C . VAL A 1 87 ? -1.459 -0.344 11.430 1.00 97.38 87 VAL A C 1
ATOM 687 O O . VAL A 1 87 ? -2.476 0.106 10.896 1.00 97.38 87 VAL A O 1
ATOM 690 N N . THR A 1 88 ? -1.362 -0.597 12.729 1.00 96.00 88 THR A N 1
ATOM 691 C CA . THR A 1 88 ? -2.322 -0.164 13.748 1.00 96.00 88 THR A CA 1
ATOM 692 C C . THR A 1 88 ? -1.740 1.027 14.504 1.00 96.00 88 THR A C 1
ATOM 694 O O . THR A 1 88 ? -0.520 1.163 14.614 1.00 96.00 88 THR A O 1
ATOM 697 N N . SER A 1 89 ? -2.598 1.918 14.988 1.00 93.00 89 SER A N 1
ATOM 698 C CA . SER A 1 89 ? -2.189 3.111 15.729 1.00 93.00 89 SER A CA 1
ATOM 699 C C . SER A 1 89 ? -3.328 3.563 16.633 1.00 93.00 89 SER A C 1
ATOM 701 O O . SER A 1 89 ? -4.465 3.640 16.168 1.00 93.00 89 SER A O 1
ATOM 703 N N . ASP A 1 90 ? -3.007 3.886 17.884 1.00 85.62 90 ASP A N 1
ATOM 704 C CA . ASP A 1 90 ? -3.981 4.400 18.853 1.00 85.62 90 ASP A CA 1
ATOM 705 C C . ASP A 1 90 ? -4.055 5.938 18.846 1.00 85.62 90 ASP A C 1
ATOM 707 O O . ASP A 1 90 ? -5.081 6.514 19.203 1.00 85.62 90 ASP A O 1
ATOM 711 N N . ASP A 1 91 ? -2.978 6.617 18.430 1.00 84.44 91 ASP A N 1
ATOM 712 C CA . ASP A 1 91 ? -2.809 8.073 18.567 1.00 84.44 91 ASP A CA 1
ATOM 713 C C . ASP A 1 91 ? -2.335 8.790 17.288 1.00 84.44 91 ASP A C 1
ATOM 715 O O . ASP A 1 91 ? -2.086 9.996 17.308 1.00 84.44 91 ASP A O 1
ATOM 719 N N . ALA A 1 92 ? -2.200 8.070 16.170 1.00 77.88 92 ALA A N 1
ATOM 720 C CA . ALA A 1 92 ? -1.643 8.542 14.897 1.00 77.88 92 ALA A CA 1
ATOM 721 C C . ALA A 1 92 ? -0.186 9.056 14.950 1.00 77.88 92 ALA A C 1
ATOM 723 O O . ALA A 1 92 ? 0.350 9.470 13.918 1.00 77.88 92 ALA A O 1
ATOM 724 N N . MET A 1 93 ? 0.468 9.024 16.116 1.00 85.12 93 MET A N 1
ATOM 725 C CA . MET A 1 93 ? 1.853 9.454 16.337 1.00 85.12 93 MET A CA 1
ATOM 726 C C . MET A 1 93 ? 2.800 8.262 16.492 1.00 85.12 93 MET A C 1
ATOM 728 O O . MET A 1 93 ? 3.972 8.343 16.123 1.00 85.12 93 MET A O 1
ATOM 732 N N . THR A 1 94 ? 2.282 7.146 16.996 1.00 89.19 94 THR A N 1
ATOM 733 C CA . THR A 1 94 ? 2.958 5.859 17.134 1.00 89.19 94 THR A CA 1
ATOM 734 C C . THR A 1 94 ? 2.243 4.811 16.290 1.00 89.19 94 THR A C 1
ATOM 736 O O . THR A 1 94 ? 1.035 4.888 16.070 1.00 89.19 94 THR A O 1
ATOM 739 N N . ALA A 1 95 ? 2.981 3.850 15.742 1.00 93.69 95 ALA A N 1
ATOM 740 C CA . ALA A 1 95 ? 2.395 2.813 14.906 1.00 93.69 95 ALA A CA 1
ATOM 741 C C . ALA A 1 95 ? 3.167 1.504 15.041 1.00 93.69 95 ALA A C 1
ATOM 743 O O . ALA A 1 95 ? 4.396 1.496 14.950 1.00 93.69 95 ALA A O 1
ATOM 744 N N . ASP A 1 96 ? 2.423 0.411 15.171 1.00 95.56 96 ASP A N 1
ATOM 745 C CA . ASP A 1 96 ? 2.941 -0.950 15.105 1.00 95.56 96 ASP A CA 1
ATOM 746 C C . ASP A 1 96 ? 2.536 -1.600 13.785 1.00 95.56 96 ASP A C 1
ATOM 748 O O . ASP A 1 96 ? 1.490 -1.296 13.207 1.00 95.56 96 ASP A O 1
ATOM 752 N N . TRP A 1 97 ? 3.359 -2.528 13.300 1.00 96.00 97 TRP A N 1
ATOM 753 C CA . TRP A 1 97 ? 2.994 -3.320 12.131 1.00 96.00 97 TRP A CA 1
ATOM 754 C C . TRP A 1 97 ? 1.811 -4.244 12.462 1.00 96.00 97 TRP A C 1
ATOM 756 O O . TRP A 1 97 ? 1.742 -4.858 13.532 1.00 96.00 97 TRP A O 1
ATOM 766 N N . ALA A 1 98 ? 0.859 -4.331 11.538 1.00 97.00 98 ALA A N 1
ATOM 767 C CA . ALA A 1 98 ? -0.333 -5.146 11.714 1.00 97.00 98 ALA A CA 1
ATOM 768 C C . ALA A 1 98 ? -0.040 -6.627 11.443 1.00 97.00 98 ALA A C 1
ATOM 770 O O . ALA A 1 98 ? 0.597 -6.972 10.446 1.00 97.00 98 ALA A O 1
ATOM 771 N N . ARG A 1 99 ? -0.548 -7.512 12.307 1.00 96.06 99 ARG A N 1
ATOM 772 C CA . ARG A 1 99 ? -0.406 -8.970 12.180 1.00 96.06 99 ARG A CA 1
ATOM 773 C C . ARG A 1 99 ? -1.522 -9.495 11.279 1.00 96.06 99 ARG A C 1
ATOM 775 O O . ARG A 1 99 ? -2.500 -10.052 11.766 1.00 96.06 99 ARG A O 1
ATOM 782 N N . LEU A 1 100 ? -1.407 -9.229 9.980 1.00 97.38 100 LEU A N 1
ATOM 783 C CA . LEU A 1 100 ? -2.396 -9.682 9.003 1.00 97.38 100 LEU A CA 1
ATOM 784 C C . LEU A 1 100 ? -2.451 -11.223 8.965 1.00 97.38 100 LEU A C 1
ATOM 786 O O . LEU A 1 100 ? -1.394 -11.853 9.072 1.00 97.38 100 LEU A O 1
ATOM 790 N N . PRO A 1 101 ? -3.645 -11.833 8.816 1.00 97.69 101 PRO A N 1
ATOM 791 C CA . PRO A 1 101 ? -3.768 -13.275 8.622 1.00 97.69 101 PRO A CA 1
ATOM 792 C C . PRO A 1 101 ? -2.923 -13.747 7.436 1.00 97.69 101 PRO A C 1
ATOM 794 O O . PRO A 1 101 ? -2.907 -13.091 6.398 1.00 97.69 101 PRO A O 1
ATOM 797 N N . TYR A 1 102 ? -2.241 -14.885 7.572 1.00 97.12 102 TYR A N 1
ATOM 798 C CA . TYR A 1 102 ? -1.394 -15.404 6.493 1.00 97.12 102 TYR A CA 1
ATOM 799 C C . TYR A 1 102 ? -2.202 -15.764 5.246 1.00 97.12 102 TYR A C 1
ATOM 801 O O . TYR A 1 102 ? -1.785 -15.399 4.156 1.00 97.12 102 TYR A O 1
ATOM 809 N N . ASP A 1 103 ? -3.391 -16.340 5.419 1.00 96.81 103 ASP A N 1
ATOM 810 C CA . ASP A 1 103 ? -4.305 -16.673 4.317 1.00 96.81 103 ASP A CA 1
ATOM 811 C C . ASP A 1 103 ? -4.790 -15.437 3.538 1.00 96.81 103 ASP A C 1
ATOM 813 O O . ASP A 1 103 ? -5.263 -15.562 2.419 1.00 96.81 103 ASP A O 1
ATOM 817 N N . LEU A 1 104 ? -4.707 -14.240 4.134 1.00 97.06 104 LEU A N 1
ATOM 818 C CA . LEU A 1 104 ? -5.002 -12.975 3.451 1.00 97.06 104 LEU A CA 1
ATOM 819 C C . LEU A 1 104 ? -3.787 -12.436 2.679 1.00 97.06 104 LEU A C 1
ATOM 821 O O . LEU A 1 104 ? -3.937 -11.609 1.784 1.00 97.06 104 LEU A O 1
ATOM 825 N N . LEU A 1 105 ? -2.578 -12.816 3.095 1.00 96.56 105 LEU A N 1
ATOM 826 C CA . LEU A 1 105 ? -1.331 -12.389 2.462 1.00 96.56 105 LEU A CA 1
ATOM 827 C C . LEU A 1 105 ? -0.945 -13.264 1.263 1.00 96.56 105 LEU A C 1
ATOM 829 O O . LEU A 1 105 ? -0.149 -12.804 0.442 1.00 96.56 105 LEU A O 1
ATOM 833 N N . GLU A 1 106 ? -1.442 -14.500 1.212 1.00 92.75 106 GLU A N 1
ATOM 834 C CA . GLU A 1 106 ? -1.303 -15.438 0.088 1.00 92.75 106 GLU A CA 1
ATOM 835 C C . GLU A 1 106 ? -2.230 -15.070 -1.081 1.00 92.75 106 GLU A C 1
ATOM 837 O O . GLU A 1 106 ? -1.730 -15.081 -2.232 1.00 92.75 106 GLU A O 1
#

Secondary structure (DSSP, 8-state):
-TT---HHHHTPPP--TTGGGGGEES---HHHHHHHHHHHHHHHHHHHHTTGGGT-SEEEEEEES--EEEEETTEEEEE---EEEEEE-SSSSS-EE----HHHH-

Solvent-accessible surface area (backbone atoms only — not comparable to full-atom values): 6591 Å² total; per-residue (Å²): 108,92,85,73,58,61,65,73,68,77,69,47,61,87,74,61,90,77,47,71,56,81,34,35,52,63,88,84,43,74,66,57,52,51,55,43,51,54,52,29,50,51,54,56,48,53,36,48,76,70,64,44,54,83,71,37,48,41,73,46,50,32,34,48,77,51,75,42,83,46,75,57,88,97,40,84,40,76,42,67,55,75,43,83,47,44,25,32,50,94,74,84,82,55,74,47,79,51,89,69,60,64,85,77,74,108

Foldseek 3Di:
DVVPDDPCVVQPADADPVGCCVLEADDDDPVQSVVQVVVQVLFQVLCVVVVNSNQWNDKGKHWYPAWDWDDDPPDIDTDTDIDIFTWGDDPVPDTDGDPDDPVSVD

Organism: NCBI:txid349277

Nearest PDB structures (foldseek):
  7sbc-assembly1_C  TM=9.562E-01  e=3.130E-12  Acinetobacter baumannii
  6jp9-assembly2_C  TM=9.666E-01  e=2.439E-11  Methanocaldococcus jannaschii DSM 2661
  1gpm-assembly1_C  TM=9.347E-01  e=5.267E-11  Escherichia coli K-12
  7mo6-assembly1_A  TM=9.487E-01  e=3.175E-10  Aspergillus fumigatus Af293
  7mo6-assembly1_B-2  TM=9.375E-01  e=6.431E-10  Aspergillus fumigatus Af293

InterPro domains:
  IPR001674 GMP synthase, C-terminal [PF00958] (45-106)
  IPR014729 Rossmann-like alpha/beta/alpha sandwich fold [G3DSA:3.40.50.620] (1-23)